Protein AF-A0A1A0L472-F1 (afdb_monomer_lite)

Foldseek 3Di:
DDDPPPDPPPPDDPPPVVVVVVPVVPDDPVVVLVVLVPDDDPDDPDDDDDDSSVVVVLVVVQVVVPDDDPVSSVD

Structure (mmCIF, N/CA/C/O backbone):
data_AF-A0A1A0L472-F1
#
_entry.id   AF-A0A1A0L472-F1
#
loop_
_atom_site.group_PDB
_atom_site.id
_atom_site.type_symbol
_atom_site.label_atom_id
_atom_site.label_alt_id
_atom_site.label_comp_id
_atom_site.label_asym_id
_atom_site.label_entity_id
_atom_site.label_seq_id
_atom_site.pdbx_PDB_ins_code
_atom_site.Cartn_x
_atom_site.Cartn_y
_atom_site.Cartn_z
_atom_site.occupancy
_atom_site.B_iso_or_equiv
_atom_site.auth_seq_id
_atom_site.auth_comp_id
_atom_site.auth_asym_id
_atom_site.auth_atom_id
_atom_site.pdbx_PDB_model_num
ATOM 1 N N . MET A 1 1 ? -5.342 43.284 3.969 1.00 37.91 1 MET A N 1
ATOM 2 C CA . MET A 1 1 ? -4.031 42.619 4.130 1.00 37.91 1 MET A CA 1
ATOM 3 C C . MET A 1 1 ? -4.295 41.119 4.056 1.00 37.91 1 MET A C 1
ATOM 5 O O . MET A 1 1 ? -5.137 40.638 4.797 1.00 37.91 1 MET A O 1
ATOM 9 N N . LEU A 1 2 ? -3.749 40.474 3.023 1.00 42.25 2 LEU A N 1
ATOM 10 C CA . LEU A 1 2 ? -4.249 39.273 2.332 1.00 42.25 2 LEU A CA 1
ATOM 11 C C . LEU A 1 2 ? -4.584 38.048 3.210 1.00 42.25 2 LEU A C 1
ATOM 13 O O . LEU A 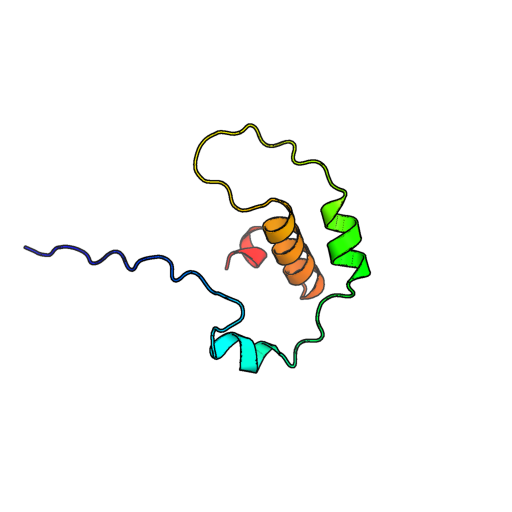1 2 ? -3.714 37.506 3.886 1.00 42.25 2 LEU A O 1
ATOM 17 N N . ALA A 1 3 ? -5.814 37.540 3.078 1.00 42.75 3 ALA A N 1
ATOM 18 C CA . ALA A 1 3 ? -6.146 36.163 3.427 1.00 42.75 3 ALA A CA 1
ATOM 19 C C . ALA A 1 3 ? -5.545 35.240 2.352 1.00 42.75 3 ALA A C 1
ATOM 21 O O . ALA A 1 3 ? -5.986 35.253 1.203 1.00 42.75 3 ALA A O 1
ATOM 22 N N . ARG A 1 4 ? -4.504 34.472 2.700 1.00 43.72 4 ARG A N 1
ATOM 23 C CA . ARG A 1 4 ? -4.005 33.382 1.849 1.00 43.72 4 ARG A CA 1
ATOM 24 C C . ARG A 1 4 ? -5.123 32.350 1.731 1.00 43.72 4 ARG A C 1
ATOM 26 O O . ARG A 1 4 ? -5.429 31.668 2.704 1.00 43.72 4 ARG A O 1
ATOM 33 N N . SER A 1 5 ? -5.734 32.271 0.552 1.00 43.25 5 SER A N 1
ATOM 34 C CA . SER A 1 5 ? -6.579 31.146 0.166 1.00 43.25 5 SER A CA 1
ATOM 35 C C . SER A 1 5 ? -5.715 29.887 0.233 1.00 43.25 5 SER A C 1
ATOM 37 O O . SER A 1 5 ? -4.790 29.711 -0.558 1.00 43.25 5 SER A O 1
ATOM 39 N N . VAL A 1 6 ? -5.934 29.072 1.262 1.00 52.19 6 VAL A N 1
ATOM 40 C CA . VAL A 1 6 ? -5.441 27.699 1.301 1.00 52.19 6 VAL A CA 1
ATOM 41 C C . VAL A 1 6 ? -6.473 26.914 0.512 1.00 52.19 6 VAL A C 1
ATOM 43 O O . VAL A 1 6 ? -7.594 26.733 0.986 1.00 52.19 6 VAL A O 1
ATOM 46 N N . SER A 1 7 ? -6.134 26.541 -0.719 1.00 44.69 7 SER A N 1
ATOM 47 C CA . SER A 1 7 ? -6.981 25.684 -1.541 1.00 44.69 7 SER A CA 1
ATOM 48 C C . SER A 1 7 ? -7.370 24.447 -0.726 1.00 44.69 7 SER A C 1
ATOM 50 O O . SER A 1 7 ? -6.485 23.837 -0.114 1.00 44.69 7 SER A O 1
ATOM 52 N N . PRO A 1 8 ? -8.655 24.064 -0.666 1.00 63.53 8 PRO A N 1
ATOM 53 C CA . PRO A 1 8 ? -9.006 22.787 -0.078 1.00 63.53 8 PRO A CA 1
ATOM 54 C C . PRO A 1 8 ? -8.377 21.693 -0.942 1.00 63.53 8 PRO A C 1
ATOM 56 O O . PRO A 1 8 ? -8.363 21.789 -2.169 1.00 63.53 8 PRO A O 1
ATOM 59 N N . ILE A 1 9 ? -7.832 20.667 -0.293 1.00 56.72 9 ILE A N 1
ATOM 60 C CA . ILE A 1 9 ? -7.493 19.407 -0.954 1.00 56.72 9 ILE A CA 1
ATOM 61 C C . ILE A 1 9 ? -8.776 18.949 -1.660 1.00 56.72 9 ILE A C 1
ATOM 63 O O . ILE A 1 9 ? -9.770 18.671 -0.989 1.00 56.72 9 ILE A O 1
ATOM 67 N N . HIS A 1 10 ? -8.788 18.956 -2.994 1.00 56.88 10 HIS A N 1
ATOM 68 C CA . HIS A 1 10 ? -9.905 18.421 -3.762 1.00 56.88 10 HIS A CA 1
ATOM 69 C C . HIS A 1 10 ? -9.939 16.914 -3.506 1.00 56.88 10 HIS A C 1
ATOM 71 O O . HIS A 1 10 ? -8.939 16.228 -3.721 1.00 56.88 10 HIS A O 1
ATOM 77 N N . VAL A 1 11 ? -11.049 16.413 -2.968 1.00 53.81 11 VAL A N 1
ATOM 78 C CA . VAL A 1 11 ? -11.256 14.971 -2.838 1.00 53.81 11 VAL A CA 1
ATOM 79 C C . VAL A 1 11 ? -11.486 14.458 -4.250 1.00 53.81 11 VAL A C 1
ATOM 81 O O . VAL A 1 11 ? -12.501 14.775 -4.860 1.00 53.81 11 VAL A O 1
ATOM 84 N N . ILE A 1 12 ? -10.504 13.735 -4.776 1.00 62.75 12 ILE A N 1
ATOM 85 C CA . ILE A 1 12 ? -10.634 12.995 -6.027 1.00 62.75 12 ILE A CA 1
ATOM 86 C C . ILE A 1 12 ? -11.618 11.854 -5.741 1.00 62.75 12 ILE A C 1
ATOM 88 O O . ILE A 1 12 ? -11.357 11.029 -4.864 1.00 62.75 12 ILE A O 1
ATOM 92 N N . ASP A 1 13 ? -12.763 11.855 -6.419 1.00 60.62 13 ASP A N 1
ATOM 93 C CA . ASP A 1 13 ? -13.721 10.743 -6.426 1.00 60.62 13 ASP A CA 1
ATOM 94 C C . ASP A 1 13 ? -13.658 10.034 -7.786 1.00 60.62 13 ASP A C 1
ATOM 96 O O . ASP A 1 13 ? -13.154 10.610 -8.748 1.00 60.62 13 ASP A O 1
ATOM 100 N N . ASP A 1 14 ? -14.150 8.796 -7.872 1.00 60.69 14 ASP A N 1
ATOM 101 C CA . ASP A 1 14 ? -14.166 7.976 -9.097 1.00 60.69 14 ASP A CA 1
ATOM 102 C C . ASP A 1 14 ? -14.821 8.670 -10.320 1.00 60.69 14 ASP A C 1
ATOM 104 O O . ASP A 1 14 ? -14.672 8.212 -11.453 1.00 60.69 14 ASP A O 1
ATOM 108 N N . SER A 1 15 ? -15.536 9.776 -10.103 1.00 59.69 15 SER A N 1
ATOM 109 C CA . SER A 1 15 ? -16.192 10.630 -11.098 1.00 59.69 15 SER A CA 1
ATOM 110 C C . SER A 1 15 ? -15.318 11.783 -11.623 1.00 59.69 15 SER A C 1
ATOM 112 O O . SER A 1 15 ? -15.789 12.555 -12.464 1.00 59.69 15 SER A O 1
ATOM 114 N N . ASP A 1 16 ? -14.084 11.956 -11.129 1.00 66.94 16 ASP A N 1
ATOM 115 C CA . ASP A 1 16 ? -13.195 13.048 -11.544 1.00 66.94 16 ASP A CA 1
ATOM 116 C C . ASP A 1 16 ? -12.807 12.888 -13.032 1.00 66.94 16 ASP A C 1
ATOM 118 O O . ASP A 1 16 ? -12.204 11.879 -13.410 1.00 66.94 16 ASP A O 1
ATOM 122 N N . PRO A 1 17 ? -13.133 13.855 -13.913 1.00 57.50 17 PRO A N 1
ATOM 123 C CA . PRO A 1 17 ? -12.900 13.732 -15.352 1.00 57.50 17 PRO A CA 1
ATOM 124 C C . PRO A 1 17 ? -11.416 13.593 -15.724 1.00 57.50 17 PRO A C 1
ATOM 126 O O . PRO A 1 17 ? -11.121 13.080 -16.803 1.00 57.50 17 PRO A O 1
ATOM 129 N N . LEU A 1 18 ? -10.483 13.983 -14.843 1.00 59.72 18 LEU A N 1
ATOM 130 C CA . LEU A 1 18 ? -9.047 13.750 -15.039 1.00 59.72 18 LEU A CA 1
ATOM 131 C C . LEU A 1 18 ? -8.640 12.281 -14.806 1.00 59.72 18 LEU A C 1
ATOM 133 O O . LEU A 1 18 ? -7.650 11.831 -15.381 1.00 59.72 18 LEU A O 1
ATOM 137 N N . LEU A 1 19 ? -9.409 11.496 -14.035 1.00 59.22 19 LEU A N 1
ATOM 138 C CA . LEU A 1 19 ? -9.207 10.041 -13.927 1.00 59.22 19 LEU A CA 1
ATOM 139 C C . LEU A 1 19 ? -9.546 9.321 -15.239 1.00 59.22 19 LEU A C 1
ATOM 141 O O . LEU A 1 19 ? -8.982 8.266 -15.516 1.00 59.22 19 LEU A O 1
ATOM 145 N N . GLY A 1 20 ? -10.428 9.897 -16.063 1.00 55.16 20 GLY A N 1
ATOM 146 C CA . GLY A 1 20 ? -10.797 9.353 -17.371 1.00 55.16 20 GLY A CA 1
ATOM 147 C C . GLY A 1 20 ? -9.623 9.276 -18.353 1.00 55.16 20 GLY A C 1
ATOM 148 O O . GLY A 1 20 ? -9.551 8.327 -19.126 1.00 55.16 20 GLY A O 1
ATOM 149 N N . GLU A 1 21 ? -8.669 10.211 -18.283 1.00 57.03 21 GLU A N 1
ATOM 150 C CA . GLU A 1 21 ? -7.418 10.146 -19.063 1.00 57.03 21 GLU A CA 1
ATOM 151 C C . GLU A 1 21 ? -6.420 9.124 -18.489 1.00 57.03 21 GLU A C 1
ATOM 153 O O . GLU A 1 21 ? -5.649 8.527 -19.236 1.00 57.03 21 GLU A O 1
ATOM 158 N N . LEU A 1 22 ? -6.465 8.851 -17.179 1.00 55.34 22 LEU A N 1
ATOM 159 C CA . LEU A 1 22 ? -5.699 7.769 -16.543 1.00 55.34 22 LEU A CA 1
ATOM 160 C C . LEU A 1 22 ? -6.342 6.385 -16.731 1.00 55.34 22 LEU A C 1
ATOM 162 O O . LEU A 1 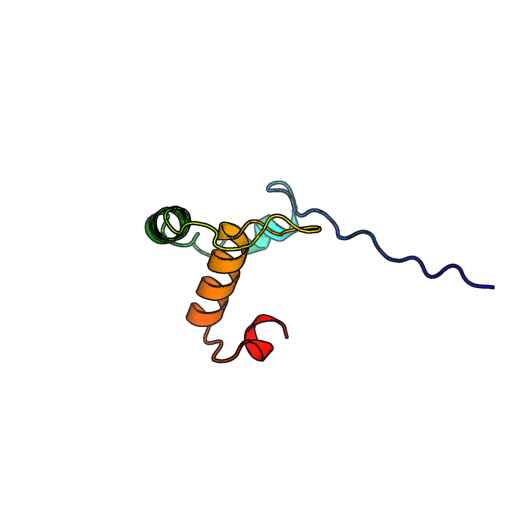22 ? -5.701 5.383 -16.424 1.00 55.34 22 LEU A O 1
ATOM 166 N N . ALA A 1 23 ? -7.576 6.297 -17.236 1.00 55.59 23 ALA A N 1
ATOM 167 C CA . ALA A 1 23 ? -8.298 5.034 -17.410 1.00 55.59 23 ALA A CA 1
ATOM 168 C C . ALA A 1 23 ? -7.657 4.094 -18.451 1.00 55.59 23 ALA A C 1
ATOM 170 O O . ALA A 1 23 ? -7.974 2.904 -18.482 1.00 55.59 23 ALA A O 1
ATOM 171 N N . GLU A 1 24 ? -6.738 4.601 -19.280 1.00 57.00 24 GLU A N 1
ATOM 172 C CA . GLU A 1 24 ? -5.902 3.780 -20.167 1.00 57.00 24 GLU A CA 1
ATOM 173 C C . GLU A 1 24 ? -4.716 3.125 -19.445 1.00 57.00 24 GLU A C 1
ATOM 175 O O . GLU A 1 24 ? -4.099 2.202 -19.984 1.00 57.00 24 GLU A O 1
ATOM 180 N N . VAL A 1 25 ? -4.403 3.546 -18.214 1.00 56.81 25 VAL A N 1
ATOM 181 C CA . VAL A 1 25 ? -3.463 2.822 -17.360 1.00 56.81 25 VAL A CA 1
ATOM 182 C C . VAL A 1 25 ? -4.174 1.547 -16.911 1.00 56.81 25 VAL A C 1
ATOM 184 O O . VAL A 1 25 ? -5.192 1.632 -16.219 1.00 56.81 25 VAL A O 1
ATOM 187 N N . PRO A 1 26 ? -3.683 0.351 -17.286 1.00 56.78 26 PRO A N 1
ATOM 188 C CA . PRO A 1 26 ? -4.288 -0.882 -16.819 1.00 56.78 26 PRO A CA 1
ATOM 189 C C . PRO A 1 26 ? -4.307 -0.846 -15.294 1.00 56.78 26 PRO A C 1
ATOM 191 O O . PRO A 1 26 ? -3.263 -0.661 -14.662 1.00 56.78 26 PRO A O 1
ATOM 194 N N . ALA A 1 27 ? -5.501 -0.992 -14.713 1.00 63.22 27 ALA A N 1
ATOM 195 C CA . ALA A 1 27 ? -5.644 -1.106 -13.272 1.00 63.22 27 ALA A CA 1
ATOM 196 C C . ALA A 1 27 ? -4.636 -2.146 -12.774 1.00 63.22 27 ALA A C 1
ATOM 198 O O . ALA A 1 27 ? -4.484 -3.206 -13.395 1.00 63.22 27 ALA A O 1
ATOM 199 N N . ALA A 1 28 ? -3.934 -1.837 -11.677 1.00 61.12 28 ALA A N 1
ATOM 200 C CA . ALA A 1 28 ? -3.057 -2.812 -11.047 1.00 61.12 28 ALA A CA 1
ATOM 201 C C . ALA A 1 28 ? -3.833 -4.136 -10.917 1.00 61.12 28 ALA A C 1
ATOM 203 O O . ALA A 1 28 ? -5.019 -4.090 -10.562 1.00 61.12 28 ALA A O 1
ATOM 204 N N . PRO A 1 29 ? -3.222 -5.295 -11.235 1.00 64.38 29 PRO A N 1
ATOM 205 C CA . PRO A 1 29 ? -3.893 -6.580 -11.107 1.00 64.38 29 PRO A CA 1
ATOM 206 C C . PRO A 1 29 ? -4.607 -6.628 -9.759 1.00 64.38 29 PRO A C 1
ATOM 208 O O . PRO A 1 29 ? -3.974 -6.350 -8.738 1.00 64.38 29 PRO A O 1
ATOM 211 N N . ARG A 1 30 ? -5.918 -6.920 -9.743 1.00 68.31 30 ARG A N 1
ATOM 212 C CA . ARG A 1 30 ? -6.721 -6.941 -8.501 1.00 68.31 30 ARG A CA 1
ATOM 213 C C . ARG A 1 30 ? -6.037 -7.746 -7.394 1.00 68.31 30 ARG A C 1
ATOM 215 O O . ARG A 1 30 ? -6.077 -7.347 -6.240 1.00 68.31 30 ARG A O 1
ATOM 222 N N . GLU A 1 31 ? -5.299 -8.780 -7.788 1.00 81.31 31 GLU A N 1
ATOM 223 C CA . GLU A 1 31 ? -4.432 -9.605 -6.947 1.00 81.31 31 GLU A CA 1
ATOM 224 C C . GLU A 1 31 ? -3.473 -8.803 -6.049 1.00 81.31 31 GLU A C 1
ATOM 226 O O . GLU A 1 31 ? -3.279 -9.166 -4.892 1.00 81.31 31 GLU A O 1
ATOM 231 N N . ILE A 1 32 ? -2.893 -7.699 -6.534 1.00 84.25 32 ILE A N 1
ATOM 232 C CA . ILE A 1 32 ? -1.992 -6.846 -5.744 1.00 84.25 32 ILE A CA 1
ATOM 233 C C . ILE A 1 32 ? -2.784 -6.051 -4.708 1.00 84.25 32 ILE A C 1
ATOM 235 O O . ILE A 1 32 ? -2.384 -5.996 -3.548 1.00 84.25 32 ILE A O 1
ATOM 239 N N . VAL A 1 33 ? -3.904 -5.445 -5.103 1.00 88.56 33 VAL A N 1
ATOM 240 C CA . VAL A 1 33 ? -4.749 -4.669 -4.181 1.00 88.56 33 VAL A CA 1
ATOM 241 C C . VAL A 1 33 ? -5.297 -5.577 -3.082 1.00 88.56 33 VAL A C 1
ATOM 243 O O . VAL A 1 33 ? -5.203 -5.237 -1.903 1.00 88.56 33 VAL A O 1
ATOM 246 N N . ASP A 1 34 ? -5.779 -6.760 -3.460 1.00 90.81 34 ASP A N 1
ATOM 247 C CA . ASP A 1 34 ? -6.287 -7.771 -2.538 1.00 90.81 34 ASP A CA 1
ATOM 248 C C . ASP A 1 34 ? -5.185 -8.253 -1.585 1.00 90.81 34 ASP A C 1
ATOM 250 O O . ASP A 1 34 ? -5.403 -8.323 -0.375 1.00 90.81 34 ASP A O 1
ATOM 254 N N . ALA A 1 35 ? -3.972 -8.508 -2.091 1.00 91.31 35 ALA A N 1
ATOM 255 C CA . ALA A 1 35 ? -2.832 -8.881 -1.257 1.00 91.31 35 ALA A CA 1
ATOM 256 C C . ALA A 1 35 ? -2.456 -7.773 -0.261 1.00 91.31 35 ALA A C 1
ATOM 258 O O . ALA A 1 35 ? -2.267 -8.049 0.926 1.00 91.31 35 ALA A O 1
ATOM 259 N N . LEU A 1 36 ? -2.387 -6.515 -0.705 1.00 92.56 36 LEU A N 1
ATOM 260 C CA . LEU A 1 36 ? -2.067 -5.377 0.162 1.00 92.56 36 LEU A CA 1
ATOM 261 C C . LEU A 1 36 ? -3.153 -5.130 1.217 1.00 92.56 36 LEU A C 1
ATOM 263 O O . LEU A 1 36 ? -2.830 -4.752 2.343 1.00 92.56 36 LEU A O 1
ATOM 267 N N . ALA A 1 37 ? -4.422 -5.393 0.894 1.00 92.75 37 ALA A N 1
ATOM 268 C CA . ALA A 1 37 ? -5.536 -5.261 1.831 1.00 92.75 37 ALA A CA 1
ATOM 269 C C . ALA A 1 37 ? -5.452 -6.247 3.012 1.00 92.75 37 ALA A C 1
ATOM 271 O O . ALA A 1 37 ? -6.041 -5.993 4.062 1.00 92.75 37 ALA A O 1
ATOM 272 N N . THR A 1 38 ? -4.689 -7.341 2.882 1.00 95.25 38 THR A N 1
ATOM 273 C CA . THR A 1 38 ? -4.452 -8.287 3.989 1.00 95.25 38 THR A CA 1
ATOM 274 C C . THR A 1 38 ? -3.473 -7.770 5.045 1.00 95.25 38 THR A C 1
ATOM 276 O O . THR A 1 38 ? -3.384 -8.346 6.132 1.00 95.25 38 THR A O 1
ATOM 279 N N . ILE A 1 39 ? -2.734 -6.692 4.758 1.00 94.44 39 ILE A N 1
ATOM 280 C CA . ILE A 1 39 ? -1.699 -6.173 5.652 1.00 94.44 39 ILE A CA 1
ATOM 281 C C . ILE A 1 39 ? -2.362 -5.414 6.815 1.00 94.44 39 ILE A C 1
ATOM 283 O O . ILE A 1 39 ? -3.024 -4.397 6.590 1.00 94.44 39 ILE A O 1
ATOM 287 N N . PRO A 1 40 ? -2.176 -5.855 8.075 1.00 92.31 40 PRO A N 1
ATOM 288 C CA . PRO A 1 40 ? -2.764 -5.178 9.225 1.00 92.31 40 PRO A CA 1
ATOM 289 C C . PRO A 1 40 ? -2.138 -3.794 9.412 1.00 92.31 40 PRO A C 1
ATOM 291 O O . PRO A 1 40 ? -0.919 -3.657 9.333 1.00 92.31 40 PRO A O 1
ATOM 294 N N . ASP A 1 41 ? -2.950 -2.773 9.710 1.00 91.88 41 ASP A N 1
ATOM 295 C CA . ASP A 1 41 ? -2.445 -1.414 9.942 1.00 91.88 41 ASP A CA 1
ATOM 296 C C . ASP A 1 41 ? -1.792 -1.294 11.334 1.00 91.88 41 ASP A C 1
ATOM 298 O O . ASP A 1 41 ? -2.502 -1.293 12.346 1.00 91.88 41 ASP A O 1
ATOM 302 N N . PRO A 1 42 ? -0.450 -1.162 11.437 1.00 90.44 42 PRO A N 1
ATOM 303 C CA . PRO A 1 42 ? 0.234 -1.073 12.726 1.00 90.44 42 PRO A CA 1
ATOM 304 C C . PRO A 1 42 ? 0.126 0.331 13.342 1.00 90.44 42 PRO A C 1
ATOM 306 O O . PRO A 1 42 ? 0.608 0.579 14.456 1.00 90.44 42 PRO A O 1
ATOM 309 N N . ARG A 1 43 ? -0.437 1.303 12.614 1.00 90.00 43 ARG A N 1
ATOM 310 C CA . ARG A 1 43 ? -0.429 2.704 13.025 1.00 90.00 43 ARG A CA 1
ATOM 311 C C . ARG A 1 43 ? -1.444 2.918 14.138 1.00 90.00 43 ARG A C 1
ATOM 313 O O . ARG A 1 43 ? -2.639 2.677 14.008 1.00 90.00 43 ARG A O 1
ATOM 320 N N . LYS A 1 44 ? -0.973 3.502 15.240 1.00 87.44 44 LYS A N 1
ATOM 321 C CA . LYS A 1 44 ? -1.854 3.964 16.322 1.00 87.44 44 LYS A CA 1
ATOM 322 C C . LYS A 1 44 ? -2.856 4.994 15.782 1.00 87.44 44 LYS A C 1
ATOM 324 O O . LYS A 1 44 ? -2.467 5.903 15.037 1.00 87.44 44 LYS A O 1
ATOM 329 N N . ARG A 1 45 ? -4.117 4.912 16.218 1.00 82.69 45 ARG A N 1
ATOM 330 C CA . ARG A 1 45 ? -5.202 5.841 15.852 1.00 82.69 45 ARG A CA 1
ATOM 331 C C . ARG A 1 45 ? -4.979 7.226 16.485 1.00 82.69 45 ARG A C 1
ATOM 333 O O . ARG A 1 45 ? -5.475 7.504 17.570 1.00 82.69 45 ARG A O 1
ATOM 340 N N . ARG A 1 46 ? -4.176 8.082 15.839 1.00 83.25 46 ARG A N 1
ATOM 341 C CA . ARG A 1 46 ? -3.918 9.476 16.258 1.00 83.25 46 ARG A CA 1
ATOM 342 C C . ARG A 1 46 ? -3.911 10.419 15.051 1.00 83.25 46 ARG A C 1
ATOM 344 O O . ARG A 1 46 ? -3.094 10.217 14.159 1.00 83.25 46 ARG A O 1
ATOM 351 N N . GLY A 1 47 ? -4.719 11.478 15.071 1.00 84.25 47 GLY A N 1
ATOM 352 C CA . GLY A 1 47 ? -4.776 12.483 13.996 1.00 84.25 47 GLY A CA 1
ATOM 353 C C . GLY A 1 47 ? -5.453 11.989 12.710 1.00 84.25 47 GLY A C 1
ATOM 354 O O . GLY A 1 47 ? -6.048 10.912 12.695 1.00 84.25 47 GLY A O 1
ATOM 355 N N . VAL A 1 48 ? -5.358 12.785 11.639 1.00 80.94 48 VAL A N 1
ATOM 356 C CA . VAL A 1 48 ? -5.870 12.438 10.300 1.00 80.94 48 VAL A CA 1
ATOM 357 C C . VAL A 1 48 ? -4.966 11.372 9.669 1.00 80.94 48 VAL A C 1
ATOM 359 O O . VAL A 1 48 ? -3.737 11.450 9.758 1.00 80.94 48 VAL A O 1
ATOM 362 N N . ARG A 1 49 ? -5.569 10.332 9.087 1.00 82.94 49 ARG A N 1
ATOM 363 C CA . ARG A 1 49 ? -4.877 9.169 8.516 1.00 82.94 49 ARG A CA 1
ATOM 364 C C . ARG A 1 49 ? -5.418 8.908 7.119 1.00 82.94 49 ARG A C 1
ATOM 366 O O . ARG A 1 49 ? -6.613 8.686 6.976 1.00 82.94 49 ARG A O 1
ATOM 373 N N . HIS A 1 50 ? -4.526 8.853 6.139 1.00 87.19 50 HIS A N 1
ATOM 374 C CA . HIS A 1 50 ? -4.832 8.190 4.878 1.00 87.19 50 HIS A CA 1
ATOM 375 C C . HIS A 1 50 ? -4.885 6.671 5.119 1.00 87.19 50 HIS A C 1
ATOM 377 O O . HIS A 1 50 ? -4.015 6.154 5.850 1.00 87.19 50 HIS A O 1
ATOM 383 N N . PRO A 1 51 ? -5.891 5.958 4.580 1.00 89.56 51 PRO A N 1
ATOM 384 C CA . PRO A 1 51 ? -5.973 4.501 4.630 1.00 89.56 51 PRO A CA 1
ATOM 385 C C 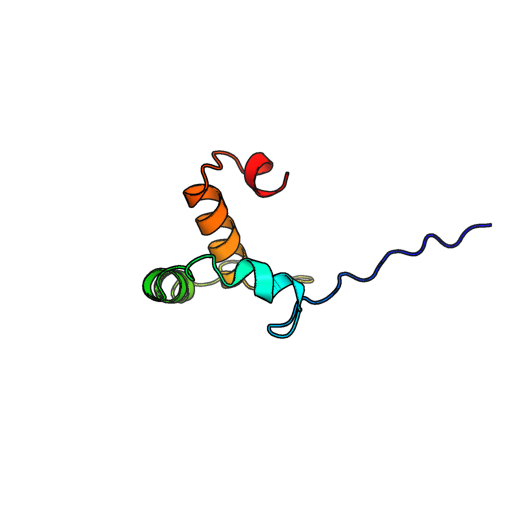. PRO A 1 51 ? -4.646 3.843 4.243 1.00 89.56 51 PRO A C 1
ATOM 387 O O . PRO A 1 51 ? -3.965 4.286 3.322 1.00 89.56 51 PRO A O 1
ATOM 390 N N . LEU A 1 52 ? -4.234 2.807 4.984 1.00 92.12 52 LEU A N 1
ATOM 391 C CA . LEU A 1 52 ? -2.938 2.1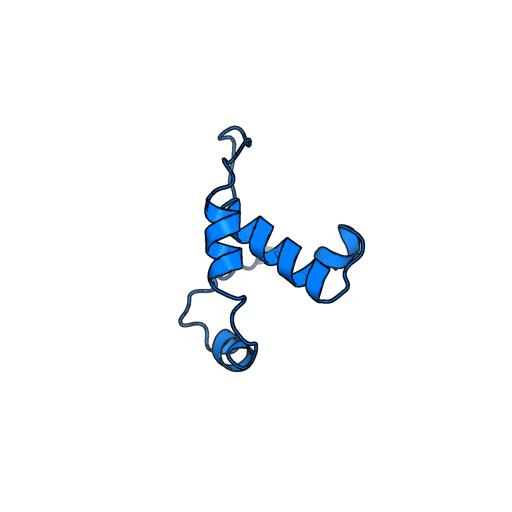63 4.733 1.00 92.12 52 LEU A CA 1
ATOM 392 C C . LEU A 1 52 ? -2.890 1.551 3.331 1.00 92.12 52 LEU A C 1
ATOM 394 O O . LEU A 1 52 ? -1.874 1.675 2.658 1.00 92.12 52 LEU A O 1
ATOM 398 N N . LEU A 1 53 ? -3.998 0.950 2.894 1.00 92.69 53 LEU A N 1
ATOM 399 C CA . LEU A 1 53 ? -4.128 0.367 1.563 1.00 92.69 53 LEU A CA 1
ATOM 400 C C . LEU A 1 53 ? -3.794 1.381 0.463 1.00 92.69 53 LEU A C 1
ATOM 402 O O . LEU A 1 53 ? -2.961 1.092 -0.386 1.00 92.69 53 LEU A O 1
ATOM 406 N N . GLU A 1 54 ? -4.372 2.581 0.517 1.00 90.81 54 GLU A N 1
ATOM 407 C CA . GLU A 1 54 ? -4.113 3.637 -0.470 1.00 90.81 54 GLU A CA 1
ATOM 408 C C . GLU A 1 54 ? -2.631 4.026 -0.507 1.00 90.81 54 GLU A C 1
ATOM 410 O O . GLU A 1 54 ? -2.028 4.074 -1.577 1.00 90.81 54 GLU A O 1
ATOM 415 N N . ILE A 1 55 ? -2.010 4.222 0.662 1.00 92.12 55 ILE A N 1
ATOM 416 C CA . ILE A 1 55 ? -0.577 4.546 0.751 1.00 92.12 55 ILE A CA 1
ATOM 417 C C . ILE A 1 55 ? 0.273 3.438 0.120 1.00 92.12 55 ILE A C 1
ATOM 419 O O . ILE A 1 55 ? 1.232 3.723 -0.597 1.00 92.12 55 ILE A O 1
ATOM 423 N N . LEU A 1 56 ? -0.063 2.175 0.394 1.00 92.56 56 LEU A N 1
ATOM 424 C CA . LEU A 1 56 ? 0.663 1.028 -0.142 1.00 92.56 56 LEU A CA 1
ATOM 425 C C . LEU A 1 56 ? 0.498 0.907 -1.658 1.00 92.56 56 LEU A C 1
ATOM 427 O O . LEU A 1 56 ? 1.482 0.633 -2.340 1.00 92.56 56 LEU A O 1
ATOM 431 N N . VAL A 1 57 ? -0.703 1.146 -2.187 1.00 92.19 57 VAL A N 1
ATOM 432 C CA . VAL A 1 57 ? -0.968 1.131 -3.633 1.00 92.19 57 VAL A CA 1
ATOM 433 C C . VAL A 1 57 ? -0.168 2.226 -4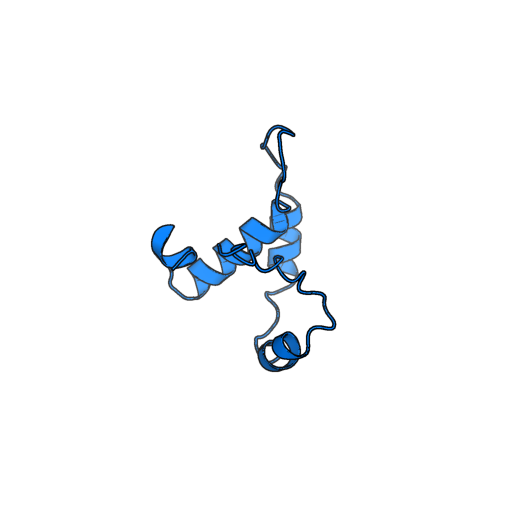.338 1.00 92.19 57 VAL A C 1
ATOM 435 O O . VAL A 1 57 ? 0.498 1.943 -5.336 1.00 92.19 57 VAL A O 1
ATOM 438 N N . VAL A 1 58 ? -0.152 3.447 -3.794 1.00 91.62 58 VAL A N 1
ATOM 439 C CA . VAL A 1 58 ? 0.648 4.558 -4.339 1.00 91.62 58 VAL A CA 1
ATOM 440 C C . VAL A 1 58 ? 2.137 4.211 -4.333 1.00 91.62 58 VAL A C 1
ATOM 442 O O . VAL A 1 58 ? 2.805 4.330 -5.360 1.00 91.62 58 VAL A O 1
ATOM 445 N N . ALA A 1 59 ? 2.657 3.713 -3.209 1.00 92.44 59 ALA A N 1
ATOM 446 C CA . ALA A 1 59 ? 4.064 3.340 -3.096 1.00 92.44 59 ALA A CA 1
ATOM 447 C C . ALA A 1 59 ? 4.446 2.196 -4.051 1.00 92.44 59 ALA A C 1
ATOM 449 O O . ALA A 1 59 ? 5.479 2.272 -4.712 1.00 92.44 59 ALA A O 1
ATOM 450 N N . ALA A 1 60 ? 3.614 1.154 -4.154 1.00 91.12 60 ALA A N 1
ATOM 451 C CA . ALA A 1 60 ? 3.846 0.033 -5.060 1.00 91.12 60 ALA A CA 1
ATOM 452 C C . ALA A 1 60 ? 3.866 0.494 -6.522 1.00 91.12 60 ALA A C 1
ATOM 454 O O . ALA A 1 60 ? 4.772 0.130 -7.268 1.00 91.12 60 ALA A O 1
ATOM 455 N N . THR A 1 61 ? 2.918 1.349 -6.906 1.00 89.94 61 THR A N 1
ATOM 456 C CA . THR A 1 61 ? 2.840 1.912 -8.260 1.00 89.94 61 THR A CA 1
ATOM 457 C C . THR A 1 61 ? 4.083 2.737 -8.587 1.00 89.94 61 THR A C 1
ATOM 459 O O . THR A 1 61 ? 4.675 2.550 -9.647 1.00 89.94 61 THR A O 1
ATOM 462 N N . ALA A 1 62 ? 4.537 3.581 -7.657 1.00 90.56 62 ALA A N 1
ATOM 463 C CA . ALA A 1 62 ? 5.743 4.385 -7.838 1.00 90.56 62 ALA A CA 1
ATOM 464 C C . ALA A 1 62 ? 7.016 3.525 -7.949 1.00 90.56 62 ALA A C 1
ATOM 466 O O . ALA A 1 62 ? 7.896 3.793 -8.762 1.00 90.56 62 ALA A O 1
ATOM 467 N N . VAL A 1 63 ? 7.128 2.451 -7.163 1.00 92.50 63 VAL A N 1
ATOM 468 C CA . VAL A 1 63 ? 8.269 1.525 -7.271 1.00 92.50 63 VAL A CA 1
ATOM 469 C C . VAL A 1 63 ? 8.247 0.785 -8.609 1.00 92.50 63 VAL A C 1
ATOM 471 O O . VAL A 1 63 ? 9.288 0.666 -9.257 1.00 92.50 63 VAL A O 1
ATOM 474 N N . LEU A 1 64 ? 7.072 0.332 -9.056 1.00 88.56 64 LEU A N 1
ATOM 475 C CA . LEU A 1 64 ? 6.906 -0.317 -10.359 1.00 88.56 64 LEU A CA 1
ATOM 476 C C . LEU A 1 64 ? 7.208 0.632 -11.529 1.00 88.56 64 LEU A C 1
ATOM 478 O O . LEU A 1 64 ? 7.721 0.177 -12.549 1.00 88.56 64 LEU A O 1
ATOM 482 N N . SER A 1 65 ? 6.969 1.938 -11.373 1.00 88.31 65 SER A N 1
ATOM 483 C CA . SER A 1 65 ? 7.357 2.959 -12.357 1.00 88.31 65 SER A CA 1
ATOM 484 C C . SER A 1 65 ? 8.836 3.370 -12.281 1.00 88.31 65 SER A C 1
ATOM 486 O O . SER A 1 65 ? 9.302 4.143 -13.118 1.00 88.31 65 SER A O 1
ATOM 488 N N . GLY A 1 66 ? 9.605 2.817 -11.335 1.00 91.81 66 GLY A N 1
ATOM 489 C CA . GLY A 1 66 ? 11.057 2.985 -11.248 1.00 91.81 66 GLY A CA 1
ATOM 490 C C . GLY A 1 66 ? 11.550 3.886 -10.116 1.00 91.81 66 GLY A C 1
ATOM 491 O O . GLY A 1 66 ? 12.753 4.162 -10.063 1.00 91.81 66 GLY A O 1
ATOM 492 N N . ALA A 1 67 ? 10.685 4.321 -9.194 1.00 95.12 67 ALA A N 1
ATOM 493 C CA . ALA A 1 67 ? 11.113 5.057 -8.008 1.00 95.12 67 ALA A CA 1
ATOM 494 C C . ALA A 1 67 ? 12.016 4.187 -7.116 1.00 95.12 67 ALA A C 1
ATOM 496 O O . ALA A 1 67 ? 11.718 3.031 -6.813 1.00 95.12 67 ALA A O 1
ATOM 497 N N . ARG A 1 68 ? 13.142 4.760 -6.673 1.00 93.56 68 ARG A N 1
ATOM 498 C CA . ARG A 1 68 ? 14.160 4.071 -5.848 1.00 93.56 68 ARG A CA 1
ATOM 499 C C . ARG A 1 68 ? 14.378 4.710 -4.479 1.00 93.56 68 ARG A C 1
ATOM 501 O O . ARG A 1 68 ? 15.268 4.298 -3.739 1.00 93.56 68 ARG A O 1
ATOM 508 N N . SER A 1 69 ? 13.597 5.728 -4.142 1.00 91.44 69 SER A N 1
ATOM 509 C CA . SER A 1 69 ? 13.675 6.426 -2.862 1.00 91.44 69 SER A CA 1
ATOM 510 C C . SER A 1 69 ? 12.318 7.004 -2.486 1.00 91.44 69 SER A C 1
ATOM 512 O O . SER A 1 69 ? 11.481 7.247 -3.347 1.00 91.44 69 SER A O 1
ATOM 514 N N . PHE A 1 70 ? 12.121 7.283 -1.197 1.00 88.00 70 PHE A N 1
ATOM 515 C CA . PHE A 1 70 ? 10.918 7.972 -0.726 1.00 88.00 70 PHE A CA 1
ATOM 516 C C . PHE A 1 70 ? 10.772 9.376 -1.310 1.00 88.00 70 PHE A C 1
ATOM 518 O O . PHE A 1 70 ? 9.652 9.800 -1.566 1.00 88.00 70 PHE A O 1
ATOM 525 N N . SER A 1 71 ? 11.885 10.083 -1.543 1.00 92.88 71 SER A N 1
ATOM 526 C CA . SER A 1 71 ? 11.840 11.387 -2.204 1.00 92.88 71 SER A CA 1
ATOM 527 C C . SER A 1 71 ? 11.287 11.255 -3.618 1.00 92.88 71 SER A C 1
ATOM 529 O O . SER A 1 71 ? 10.379 11.985 -3.957 1.00 92.88 71 SER A O 1
ATOM 531 N N . ALA A 1 72 ? 11.732 10.257 -4.388 1.00 89.50 72 ALA A N 1
ATOM 532 C CA . ALA A 1 72 ? 11.255 10.025 -5.751 1.00 89.50 72 ALA A CA 1
ATOM 533 C C . ALA A 1 72 ? 9.780 9.590 -5.836 1.00 89.50 72 ALA A C 1
ATOM 535 O O . ALA A 1 72 ? 9.223 9.567 -6.923 1.00 89.50 72 ALA A O 1
ATOM 536 N N . ILE A 1 73 ? 9.159 9.198 -4.719 1.00 89.44 73 ILE A N 1
ATOM 537 C CA . ILE A 1 73 ? 7.720 8.896 -4.655 1.00 89.44 73 ILE A CA 1
ATOM 538 C C . ILE A 1 73 ? 6.899 10.177 -4.427 1.00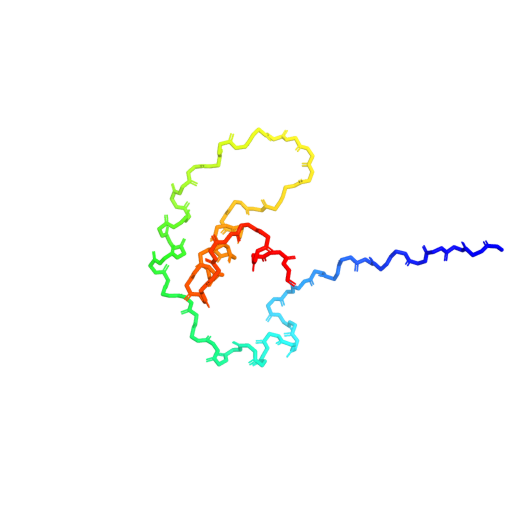 89.44 73 ILE A C 1
ATOM 540 O O . ILE A 1 73 ? 5.731 10.221 -4.797 1.00 89.44 73 ILE A O 1
ATOM 544 N N . GLY A 1 74 ? 7.477 11.186 -3.769 1.00 85.94 74 GLY A N 1
ATOM 545 C CA . GLY A 1 74 ? 6.778 12.410 -3.367 1.00 85.94 74 GLY A CA 1
ATOM 546 C C . GLY A 1 74 ? 7.183 13.675 -4.126 1.00 85.94 74 GLY A C 1
ATOM 547 O O . GLY A 1 74 ? 6.710 14.744 -3.745 1.00 85.94 74 GLY A O 1
ATOM 548 N N . ASP A 1 75 ? 8.069 13.551 -5.113 1.00 76.56 75 ASP A N 1
ATOM 549 C CA . ASP A 1 75 ? 8.544 14.610 -6.019 1.00 76.56 75 ASP A CA 1
ATOM 550 C C . ASP A 1 75 ? 7.780 14.510 -7.347 1.00 76.56 75 ASP A C 1
ATOM 552 O O . ASP A 1 75 ? 7.234 15.541 -7.800 1.00 76.56 75 ASP A O 1
#

Secondary structure (DSSP, 8-state):
-------------TT-TTHHHHTTSPPP-HHHHHHHHTS---S-S-S----HHHHHHHHHHHHHTT--SHHHHH-

pLDDT: mean 76.02, std 17.46, range [37.91, 95.25]

Radius of gyration: 15.88 Å; chains: 1; bounding box: 30×52×36 Å

Sequence (75 aa):
MLARSVSPIHVIDDSDPLLGELAEVPAAPREIVDALATIPDPRKRRGVRHPLLEILVVAATAVLSGARSFSAIGD